Protein AF-A0A3L8Q8J1-F1 (afdb_monomer_lite)

Sequence (116 aa):
MGAYHGRHSFETFSHRRACLIKDLKMESANKMRYPPGSQKKVDWAKFFLLKRFNKARIGLFVLALLGVVAAVMIKPPVCAEEKSPLGCAGCAEAGLAQWVVRRSRFQSTAVAVTVR

Radius of gyration: 34.81 Å; chains: 1; bounding box: 62×76×104 Å

pLDDT: mean 71.56, std 23.04, range [29.34, 95.56]

InterPro domains:
  IPR012394 Aldehyde dehydrogenase NAD(P)-dependent [PTHR43570] (1-71)
  IPR016162 Aldehyde dehydrogenase, N-terminal [G3DSA:3.40.605.10] (1-50)

Structure (mmCIF, N/CA/C/O backbone):
data_AF-A0A3L8Q8J1-F1
#
_entry.id   AF-A0A3L8Q8J1-F1
#
loop_
_atom_site.group_PDB
_atom_site.id
_atom_site.type_symbol
_atom_site.label_atom_id
_atom_site.label_alt_id
_atom_site.label_comp_id
_atom_site.label_asym_id
_atom_site.label_entity_id
_atom_site.label_seq_id
_atom_site.pdbx_PDB_ins_code
_atom_site.Cartn_x
_atom_site.Cartn_y
_atom_site.Cartn_z
_atom_site.occupancy
_atom_site.B_iso_or_equiv
_atom_site.auth_seq_id
_atom_site.auth_comp_id
_atom_site.auth_asym_id
_atom_site.auth_atom_id
_atom_site.pdbx_PDB_model_num
ATOM 1 N N . MET A 1 1 ? 25.553 0.263 -15.262 1.00 74.88 1 MET A N 1
ATOM 2 C CA . MET A 1 1 ? 25.312 0.533 -16.698 1.00 74.88 1 MET A CA 1
ATOM 3 C C . MET A 1 1 ? 24.257 -0.467 -17.171 1.00 74.88 1 MET A C 1
ATOM 5 O O . MET A 1 1 ? 24.358 -1.618 -16.767 1.00 74.88 1 MET A O 1
ATOM 9 N N . GLY A 1 2 ? 23.201 -0.029 -17.870 1.00 87.88 2 GLY A N 1
ATOM 10 C CA . GLY A 1 2 ? 22.037 -0.866 -18.228 1.00 87.88 2 GLY A CA 1
ATOM 11 C C . GLY A 1 2 ? 22.314 -1.929 -19.305 1.00 87.88 2 GLY A C 1
ATOM 12 O O . GLY A 1 2 ? 23.420 -2.002 -19.832 1.00 87.88 2 GLY A O 1
ATOM 13 N N . ALA A 1 3 ? 21.304 -2.739 -19.639 1.00 90.50 3 ALA A N 1
ATOM 14 C CA . ALA A 1 3 ? 21.360 -3.765 -20.687 1.00 90.50 3 ALA A CA 1
ATOM 15 C C . ALA A 1 3 ? 20.421 -3.400 -21.846 1.00 90.50 3 ALA A C 1
ATOM 17 O O . ALA A 1 3 ? 19.331 -2.887 -21.611 1.00 90.50 3 ALA A O 1
ATOM 18 N N . TYR A 1 4 ? 20.824 -3.671 -23.090 1.00 91.81 4 TYR A N 1
ATOM 19 C CA . TYR A 1 4 ? 20.125 -3.156 -24.276 1.00 91.81 4 TYR A CA 1
ATOM 20 C C . TYR A 1 4 ? 19.876 -4.195 -25.375 1.00 91.81 4 TYR A C 1
ATOM 22 O O . TYR A 1 4 ? 19.589 -3.803 -26.500 1.00 91.81 4 TYR A O 1
ATOM 30 N N . HIS A 1 5 ? 19.930 -5.499 -25.092 1.00 95.44 5 HIS A N 1
ATOM 31 C CA . HIS A 1 5 ? 19.602 -6.534 -26.082 1.00 95.44 5 HIS A CA 1
ATOM 32 C C . HIS A 1 5 ? 18.239 -7.188 -25.832 1.00 95.44 5 HIS A C 1
ATOM 34 O O . HIS A 1 5 ? 17.804 -7.370 -24.690 1.00 95.44 5 HIS A O 1
ATOM 40 N N . GLY A 1 6 ? 17.568 -7.547 -26.929 1.00 92.38 6 GLY A N 1
ATOM 41 C CA . GLY A 1 6 ? 16.271 -8.214 -26.918 1.00 92.38 6 GLY A CA 1
ATOM 42 C C . GLY A 1 6 ? 15.200 -7.389 -26.205 1.00 92.38 6 GLY A C 1
ATOM 43 O O . GLY A 1 6 ? 14.955 -6.227 -26.519 1.00 92.38 6 GLY A O 1
ATOM 44 N N . ARG A 1 7 ? 14.560 -7.991 -25.203 1.00 91.81 7 ARG A N 1
ATOM 45 C CA . ARG A 1 7 ? 13.504 -7.343 -24.413 1.00 91.81 7 ARG A CA 1
ATOM 46 C C . ARG A 1 7 ? 13.996 -6.107 -23.646 1.00 91.81 7 ARG A C 1
ATOM 48 O O . ARG A 1 7 ? 13.232 -5.162 -23.453 1.00 91.81 7 ARG A O 1
ATOM 55 N N . HIS A 1 8 ? 15.265 -6.086 -23.240 1.00 94.69 8 HIS A N 1
ATOM 56 C CA . HIS A 1 8 ? 15.825 -4.983 -22.459 1.00 94.69 8 HIS A CA 1
ATOM 57 C C . HIS A 1 8 ? 16.017 -3.708 -23.283 1.00 94.69 8 HIS A C 1
ATOM 59 O O . HIS A 1 8 ? 15.964 -2.619 -22.716 1.00 94.69 8 HIS A O 1
ATOM 65 N N . SER A 1 9 ? 16.156 -3.813 -24.610 1.00 94.94 9 SER A N 1
ATOM 66 C CA . SER A 1 9 ? 16.167 -2.649 -25.504 1.00 94.94 9 SER A CA 1
ATOM 67 C C . SER A 1 9 ? 14.840 -1.904 -25.405 1.00 94.94 9 SER A C 1
ATOM 69 O O . SER A 1 9 ? 14.814 -0.714 -25.107 1.00 94.94 9 SER A O 1
ATOM 71 N N . PHE A 1 10 ? 13.725 -2.623 -25.570 1.00 94.06 10 PHE A N 1
ATOM 72 C CA . PHE A 1 10 ? 12.395 -2.028 -25.487 1.00 94.06 10 PHE A CA 1
ATOM 73 C C . PHE A 1 10 ? 12.143 -1.437 -24.101 1.00 94.06 10 PHE A C 1
ATOM 75 O O . PHE A 1 10 ? 11.674 -0.315 -23.992 1.00 94.06 10 PHE A O 1
ATOM 82 N N . GLU A 1 11 ? 12.503 -2.141 -23.029 1.00 93.81 11 GLU A N 1
ATOM 83 C CA . GLU A 1 11 ? 12.317 -1.649 -21.660 1.00 93.81 11 GLU A CA 1
ATOM 84 C C . GLU A 1 11 ? 13.193 -0.435 -21.303 1.00 93.81 11 GLU A C 1
ATOM 86 O O . GLU A 1 11 ? 12.787 0.352 -20.452 1.00 93.81 11 GLU A O 1
ATOM 91 N N . THR A 1 12 ? 14.360 -0.283 -21.937 1.00 94.06 12 THR A N 1
ATOM 92 C CA . THR A 1 12 ? 15.284 0.845 -21.712 1.00 94.06 12 THR A CA 1
ATOM 93 C C . THR A 1 12 ? 14.900 2.071 -22.538 1.00 94.06 12 THR A C 1
ATOM 95 O O . THR A 1 12 ? 15.035 3.196 -22.064 1.00 94.06 12 THR A O 1
ATOM 98 N N . PHE A 1 13 ? 14.396 1.869 -23.759 1.00 95.00 13 PHE A N 1
ATOM 99 C CA . PHE A 1 13 ? 14.023 2.953 -24.674 1.00 95.00 13 PHE A CA 1
ATOM 100 C C . PHE A 1 13 ? 12.525 3.298 -24.655 1.00 95.00 13 PHE A C 1
ATOM 102 O O . PHE A 1 13 ? 12.114 4.263 -25.295 1.00 95.00 13 PHE A O 1
ATOM 109 N N . SER A 1 14 ? 11.701 2.547 -23.919 1.00 94.38 14 SER A N 1
ATOM 110 C CA . SER A 1 14 ? 10.286 2.864 -23.701 1.00 94.38 14 SER A CA 1
ATOM 111 C C . SER A 1 14 ? 10.038 3.425 -22.304 1.00 94.38 14 SER A C 1
ATOM 113 O O . SER A 1 14 ? 10.676 3.057 -21.319 1.00 94.38 14 SER A O 1
ATOM 115 N N . HIS A 1 15 ? 9.051 4.312 -22.202 1.00 94.31 15 HIS A N 1
ATOM 116 C CA . HIS A 1 15 ? 8.598 4.829 -20.919 1.00 94.31 15 HIS A CA 1
ATOM 117 C C . HIS A 1 15 ? 7.514 3.920 -20.327 1.00 94.31 15 HIS A C 1
ATOM 119 O O . HIS A 1 15 ? 6.391 3.856 -20.836 1.00 94.31 15 HIS A O 1
ATOM 125 N N . ARG A 1 16 ? 7.797 3.279 -19.189 1.00 93.06 16 ARG A N 1
ATOM 126 C CA . ARG A 1 16 ? 6.789 2.504 -18.450 1.00 93.06 16 ARG A CA 1
ATOM 127 C C . ARG A 1 16 ? 5.825 3.439 -17.720 1.00 93.06 16 ARG A C 1
ATOM 129 O O . ARG A 1 16 ? 6.143 3.976 -16.663 1.00 93.06 16 ARG A O 1
ATOM 136 N N . ARG A 1 17 ? 4.626 3.634 -18.274 1.00 95.56 17 ARG A N 1
ATOM 137 C CA . ARG A 1 17 ? 3.549 4.377 -17.600 1.00 95.56 17 ARG A CA 1
ATOM 138 C C . ARG A 1 17 ? 2.868 3.477 -16.567 1.00 95.56 17 ARG A C 1
ATOM 140 O O . ARG A 1 17 ? 2.237 2.492 -16.933 1.00 95.56 17 ARG A O 1
ATOM 147 N N . ALA A 1 18 ? 2.985 3.817 -15.284 1.00 94.44 18 ALA A N 1
ATOM 148 C CA . ALA A 1 18 ? 2.175 3.196 -14.241 1.00 94.44 18 ALA A CA 1
ATOM 149 C C . ALA A 1 18 ? 0.756 3.786 -14.290 1.00 94.44 18 ALA A C 1
ATOM 151 O O . ALA A 1 18 ? 0.573 4.979 -14.049 1.00 94.44 18 ALA A O 1
ATOM 152 N N . CYS A 1 19 ? -0.239 2.960 -14.615 1.00 94.25 19 CYS A N 1
ATOM 153 C CA . CYS A 1 19 ? -1.641 3.370 -14.682 1.00 94.25 19 CYS A CA 1
ATOM 154 C C . CYS A 1 19 ? -2.404 2.837 -13.466 1.00 94.25 19 CYS A C 1
ATOM 156 O O . CYS A 1 19 ? -2.358 1.644 -13.175 1.00 94.25 19 CYS A O 1
ATOM 158 N N . LEU A 1 20 ? -3.127 3.719 -12.774 1.00 93.69 20 LEU A N 1
ATOM 159 C CA . LEU A 1 20 ? -4.017 3.365 -11.670 1.00 93.69 20 LEU A CA 1
ATOM 160 C C . LEU A 1 20 ? -5.440 3.783 -12.035 1.00 93.69 20 LEU A C 1
ATOM 162 O O . LEU A 1 20 ? -5.773 4.965 -11.974 1.00 93.69 20 LEU A O 1
ATOM 166 N N . ILE A 1 21 ? -6.263 2.810 -12.420 1.00 93.50 21 ILE A N 1
ATOM 167 C CA . ILE A 1 21 ? -7.682 3.019 -12.721 1.00 93.50 21 ILE A CA 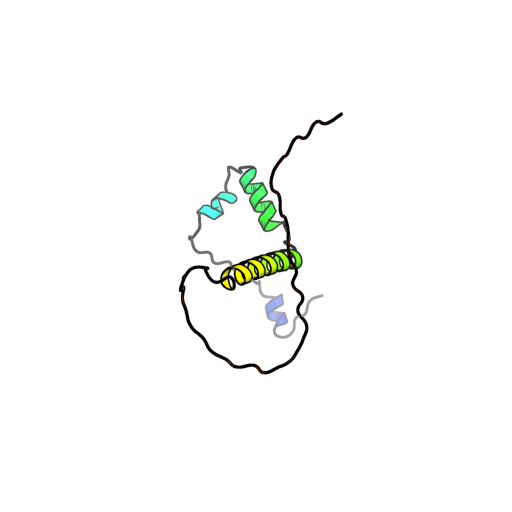1
ATOM 168 C C . ILE A 1 21 ? -8.454 2.898 -11.405 1.00 93.50 21 ILE A C 1
ATOM 170 O O . ILE A 1 21 ? -8.291 1.917 -10.680 1.00 93.50 21 ILE A O 1
ATOM 174 N N . LYS A 1 22 ? -9.247 3.917 -11.067 1.00 89.62 22 LYS A N 1
ATOM 175 C CA . LYS A 1 22 ? -10.060 3.970 -9.846 1.00 89.62 22 LYS A CA 1
ATOM 176 C C . LYS A 1 22 ? -11.514 4.220 -10.206 1.00 89.62 22 LYS A C 1
ATOM 178 O O . LYS A 1 22 ? -11.801 5.137 -10.969 1.00 89.62 22 LYS A O 1
ATOM 183 N N . ASP A 1 23 ? -12.406 3.447 -9.602 1.00 89.31 23 ASP A N 1
ATOM 184 C CA . ASP A 1 23 ? -13.841 3.715 -9.612 1.00 89.31 23 ASP A CA 1
ATOM 185 C C . ASP A 1 23 ? -14.205 4.822 -8.610 1.00 89.31 23 ASP A C 1
ATOM 187 O O . ASP A 1 23 ? -13.581 4.946 -7.557 1.00 89.31 23 ASP A O 1
ATOM 191 N N . LEU A 1 24 ? -15.276 5.574 -8.887 1.00 85.88 24 LEU A N 1
ATOM 192 C CA . LEU A 1 24 ? -15.814 6.648 -8.023 1.00 85.88 24 LEU A CA 1
ATOM 193 C C . LEU A 1 24 ? -16.575 6.129 -6.784 1.00 85.88 24 LEU A C 1
ATOM 195 O O . LEU A 1 24 ? -17.422 6.808 -6.203 1.00 85.88 24 LEU A O 1
ATOM 199 N N . LYS A 1 25 ? -16.329 4.882 -6.389 1.00 82.19 25 LYS A N 1
ATOM 200 C CA . LYS A 1 25 ? -16.967 4.257 -5.230 1.00 82.19 25 LYS A CA 1
ATOM 201 C C . LYS A 1 25 ? -16.038 4.463 -4.034 1.00 82.19 25 LYS A C 1
ATOM 203 O O . LYS A 1 25 ? -14.852 4.173 -4.126 1.00 82.19 25 LYS A O 1
ATOM 208 N N . MET A 1 26 ? -16.588 4.927 -2.907 1.00 83.69 26 MET A N 1
ATOM 209 C CA . MET A 1 26 ? -15.862 5.242 -1.659 1.00 83.69 26 MET A CA 1
ATOM 210 C C . MET A 1 26 ? -15.235 6.655 -1.554 1.00 83.69 26 MET A C 1
ATOM 212 O O . MET A 1 26 ? -14.215 6.844 -0.890 1.00 83.69 26 MET A O 1
ATOM 216 N N . GLU A 1 27 ? -15.910 7.687 -2.073 1.00 81.06 27 GLU A N 1
ATOM 217 C CA . GLU A 1 27 ? -15.540 9.104 -1.848 1.00 81.06 27 GLU A CA 1
ATOM 218 C C . GLU A 1 27 ? -15.434 9.497 -0.360 1.00 81.06 27 GLU A C 1
ATOM 220 O O . GLU A 1 27 ? -14.732 10.439 0.015 1.00 81.06 27 GLU A O 1
ATOM 225 N N . SER A 1 28 ? -16.091 8.752 0.533 1.00 82.06 28 SER A N 1
ATOM 226 C CA . SER A 1 28 ? -15.980 8.949 1.979 1.00 82.06 28 SER A CA 1
ATOM 227 C C . SER A 1 28 ? -14.573 8.675 2.519 1.00 82.06 28 SER A C 1
ATOM 229 O O . SER A 1 28 ? -14.154 9.364 3.448 1.00 82.06 28 SER A O 1
ATOM 231 N N . ALA A 1 29 ? -13.813 7.743 1.933 1.00 83.38 29 ALA A N 1
ATOM 232 C CA . ALA A 1 29 ? -12.423 7.498 2.320 1.00 83.38 29 ALA A CA 1
ATOM 233 C C . ALA A 1 29 ? -11.488 8.616 1.839 1.00 83.38 29 ALA A C 1
ATOM 235 O O . ALA A 1 29 ? -10.539 8.974 2.541 1.00 83.38 29 ALA A O 1
ATOM 236 N N . ASN A 1 30 ? -11.809 9.252 0.707 1.00 85.19 30 ASN A N 1
ATOM 237 C CA . ASN A 1 30 ? -11.074 10.417 0.212 1.00 85.19 30 ASN A CA 1
ATOM 238 C C . ASN A 1 30 ? -11.216 11.631 1.147 1.00 85.19 30 ASN A C 1
ATOM 240 O O . ASN A 1 30 ? -10.322 12.477 1.183 1.00 85.19 30 ASN A O 1
ATOM 244 N N . LYS A 1 31 ? -12.256 11.685 1.998 1.00 83.44 31 LYS A N 1
ATOM 245 C CA . LYS A 1 31 ? -12.407 12.726 3.039 1.00 83.44 31 LYS A CA 1
ATOM 246 C C . LYS A 1 31 ? -11.252 12.760 4.045 1.00 83.44 31 LYS A C 1
ATOM 248 O O . LYS A 1 31 ? -11.119 13.749 4.755 1.00 83.44 31 LYS A O 1
ATOM 253 N N . MET A 1 32 ? -10.439 11.705 4.147 1.00 81.94 32 MET A N 1
ATOM 254 C CA . MET A 1 32 ? -9.227 11.715 4.974 1.00 81.94 32 MET A CA 1
ATOM 255 C C . MET A 1 32 ? -8.090 12.537 4.341 1.00 81.94 32 MET A C 1
ATOM 257 O O . MET A 1 32 ? -7.274 13.095 5.069 1.00 81.94 32 MET A O 1
ATOM 261 N N . ARG A 1 33 ? -8.056 12.647 3.004 1.00 85.25 33 ARG A N 1
ATOM 262 C CA . ARG A 1 33 ? -7.052 13.417 2.253 1.00 85.25 33 ARG A CA 1
ATOM 263 C C . ARG A 1 33 ? -7.364 14.915 2.220 1.00 85.25 33 ARG A C 1
ATOM 265 O O . ARG A 1 33 ? -6.439 15.721 2.200 1.00 85.25 33 ARG A O 1
ATOM 272 N N . TYR A 1 34 ? -8.643 15.279 2.165 1.00 86.25 34 TYR A N 1
ATOM 273 C CA . TYR A 1 34 ? -9.077 16.674 2.080 1.00 86.25 34 TYR A CA 1
ATOM 274 C C . TYR A 1 34 ? -9.111 17.352 3.467 1.00 86.25 34 TYR A C 1
ATOM 276 O O . TYR A 1 34 ? -9.424 16.693 4.461 1.00 86.25 34 TYR A O 1
ATOM 284 N N . PRO A 1 35 ? -8.817 18.663 3.567 1.00 84.06 35 PRO A N 1
ATOM 285 C CA . PRO A 1 35 ? -8.981 19.417 4.818 1.00 84.06 35 PRO A CA 1
ATOM 286 C C . PRO A 1 35 ? -10.474 19.481 5.208 1.00 84.06 35 PRO A C 1
ATOM 288 O O . PRO A 1 35 ? -11.304 19.539 4.298 1.00 84.06 35 PRO A O 1
ATOM 291 N N . PRO A 1 36 ? -10.886 19.484 6.500 1.00 83.75 36 PRO A N 1
ATOM 292 C CA . PRO A 1 36 ? -10.132 19.631 7.754 1.00 83.75 36 PRO A CA 1
ATOM 293 C C . PRO A 1 36 ? -9.633 18.309 8.376 1.00 83.75 36 PRO A C 1
ATOM 295 O O . PRO A 1 36 ? -10.392 17.369 8.646 1.00 83.75 36 PRO A O 1
ATOM 298 N N . GLY A 1 37 ? -8.335 18.268 8.682 1.00 83.00 37 GLY A N 1
ATOM 299 C CA . GLY A 1 37 ? -7.681 17.129 9.322 1.00 83.00 37 GLY A CA 1
ATOM 300 C C . GLY A 1 37 ? -7.928 17.098 10.829 1.00 83.00 37 GLY A C 1
ATOM 301 O O . GLY A 1 37 ? -7.258 17.785 11.589 1.00 83.00 37 GLY A O 1
ATOM 302 N N . SER A 1 38 ? -8.872 16.279 11.291 1.00 86.31 38 SER A N 1
ATOM 303 C CA . SER A 1 38 ? -9.032 16.025 12.728 1.00 86.31 38 SER A CA 1
ATOM 304 C C . SER A 1 38 ? -7.928 15.091 13.232 1.00 86.31 38 SER A C 1
ATOM 306 O O . SER A 1 38 ? -7.738 14.022 12.643 1.00 86.31 38 SER A O 1
ATOM 308 N N . GLN A 1 39 ? -7.294 15.423 14.360 1.00 85.88 39 GLN A N 1
ATOM 309 C CA . GLN A 1 39 ? -6.195 14.649 14.956 1.00 85.88 39 GLN A CA 1
ATOM 310 C C . GLN A 1 39 ? -6.517 13.146 15.081 1.00 85.88 39 GLN A C 1
ATOM 312 O O . GLN A 1 39 ? -5.743 12.302 14.641 1.00 85.88 39 GLN A O 1
ATOM 317 N N . LYS A 1 40 ? -7.741 12.810 15.514 1.00 84.50 40 LYS A N 1
ATOM 318 C CA . LYS A 1 40 ? -8.227 11.423 15.648 1.00 84.50 40 LYS A CA 1
ATOM 319 C C . LYS A 1 40 ? -8.175 10.611 14.340 1.00 84.50 40 LYS A C 1
ATOM 321 O O . LYS A 1 40 ? -7.835 9.433 14.370 1.00 84.50 40 LYS A O 1
ATOM 326 N N . LYS A 1 41 ? -8.489 11.222 13.187 1.00 84.75 41 LYS A N 1
ATOM 327 C CA . LYS A 1 41 ? -8.427 10.555 11.865 1.00 84.75 41 LYS A CA 1
ATOM 328 C C . LYS A 1 41 ? -6.984 10.283 11.451 1.00 84.75 41 LYS A C 1
ATOM 330 O O . LYS A 1 41 ? -6.695 9.234 10.886 1.00 84.75 41 LYS A O 1
ATOM 335 N N . VAL A 1 42 ? -6.093 11.229 11.739 1.00 86.69 42 VAL A N 1
ATOM 336 C CA . VAL A 1 42 ? -4.669 11.127 11.411 1.00 86.69 42 VAL A CA 1
ATOM 337 C C . VAL A 1 42 ? -3.996 10.070 12.279 1.00 86.69 42 VAL A C 1
ATOM 339 O O . VAL A 1 42 ? -3.232 9.264 11.761 1.00 86.69 42 VAL A O 1
ATOM 342 N N . ASP A 1 43 ? -4.311 10.021 13.571 1.00 89.25 43 ASP A N 1
ATOM 343 C CA . ASP A 1 43 ? -3.761 9.011 14.478 1.00 89.25 43 ASP A CA 1
ATOM 344 C C . ASP A 1 43 ? -4.244 7.606 14.111 1.00 89.25 43 ASP A C 1
ATOM 346 O O . ASP A 1 43 ? -3.455 6.661 14.113 1.00 89.25 43 ASP A O 1
ATOM 350 N N . TRP A 1 44 ? -5.505 7.474 13.687 1.00 86.62 44 TRP A N 1
ATOM 351 C CA . TRP A 1 44 ? -6.031 6.219 13.153 1.00 86.62 44 TRP A CA 1
ATOM 352 C C . TRP A 1 44 ? -5.341 5.830 11.839 1.00 86.62 44 TRP A C 1
ATOM 354 O O . TRP A 1 44 ? -4.860 4.709 11.706 1.00 86.62 44 TRP A O 1
ATOM 364 N N . ALA A 1 45 ? -5.190 6.762 10.893 1.00 87.50 45 ALA A N 1
ATOM 365 C CA . ALA A 1 45 ? -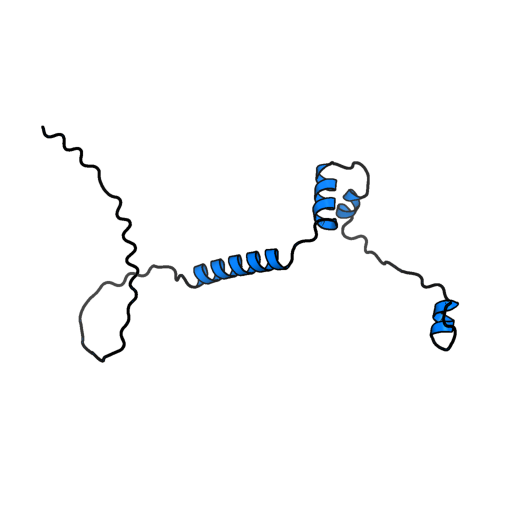4.470 6.508 9.646 1.00 87.50 45 ALA A CA 1
ATOM 366 C C . ALA A 1 45 ? -3.011 6.093 9.902 1.00 87.50 45 ALA A C 1
ATOM 368 O O . ALA A 1 45 ? -2.541 5.115 9.327 1.00 87.50 45 ALA A O 1
ATOM 369 N N . LYS A 1 46 ? -2.306 6.773 10.813 1.00 88.00 46 LYS A N 1
ATOM 370 C CA . LYS A 1 46 ? -0.945 6.411 11.235 1.00 88.00 46 LYS A CA 1
ATOM 371 C C . LYS A 1 46 ? -0.907 5.031 11.870 1.00 88.00 46 LYS A C 1
ATOM 373 O O . LYS A 1 46 ? -0.003 4.259 11.572 1.00 88.00 46 LYS A O 1
ATOM 378 N N . PHE A 1 47 ? -1.882 4.695 12.707 1.00 90.06 47 PHE A N 1
ATOM 379 C CA . PHE A 1 47 ? -1.976 3.360 13.271 1.00 90.06 47 PHE A CA 1
ATOM 380 C C . PHE A 1 47 ? -2.133 2.312 12.164 1.00 90.06 47 PHE A C 1
ATOM 382 O O . PHE A 1 47 ? -1.354 1.377 12.119 1.00 90.06 47 PHE A O 1
ATOM 389 N N . PHE A 1 48 ? -3.038 2.480 11.203 1.00 87.25 48 PHE A N 1
ATOM 390 C CA . PHE A 1 48 ? -3.219 1.470 10.153 1.00 87.25 48 PHE A CA 1
ATOM 391 C C . PHE A 1 48 ? -2.065 1.393 9.145 1.00 87.25 48 PHE A C 1
ATOM 393 O O . PHE A 1 48 ? -1.673 0.293 8.761 1.00 87.25 48 PHE A O 1
ATOM 400 N N . LEU A 1 49 ? -1.510 2.532 8.720 1.00 86.56 49 LEU A N 1
ATOM 401 C CA . LEU A 1 49 ? -0.446 2.562 7.712 1.00 86.56 49 LEU A CA 1
ATOM 402 C C . LEU A 1 49 ? 0.931 2.236 8.302 1.00 86.56 49 LEU A C 1
ATOM 404 O O . LEU A 1 49 ? 1.732 1.577 7.644 1.00 86.56 49 LEU A O 1
ATOM 408 N N . LEU A 1 50 ? 1.227 2.709 9.517 1.00 85.44 50 LEU A N 1
ATOM 409 C CA . LEU A 1 50 ? 2.567 2.610 10.109 1.00 85.44 50 LEU A CA 1
ATOM 410 C C . LEU A 1 50 ? 2.686 1.478 11.133 1.00 85.44 50 LEU A C 1
ATOM 412 O O . LEU A 1 50 ? 3.793 0.991 11.374 1.00 85.44 50 LEU A O 1
ATOM 416 N N . LYS A 1 51 ? 1.589 1.021 11.755 1.00 84.12 51 LYS A N 1
ATOM 417 C CA . LYS A 1 51 ? 1.662 -0.102 12.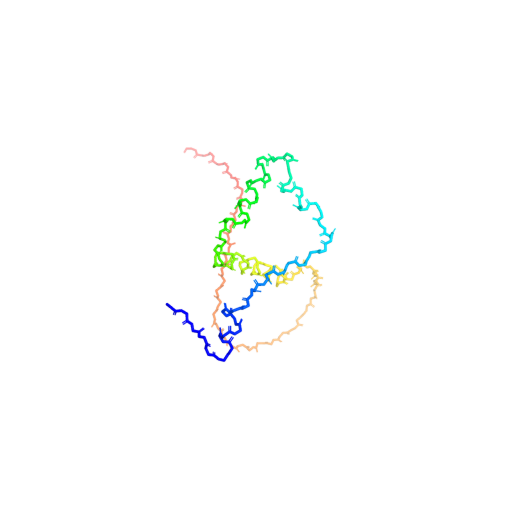699 1.00 84.12 51 LYS A CA 1
ATOM 418 C C . LYS A 1 51 ? 1.833 -1.398 11.914 1.00 84.12 51 LYS A C 1
ATOM 420 O O . LYS A 1 51 ? 0.877 -2.008 11.443 1.00 84.12 51 LYS A O 1
ATOM 425 N N . ARG A 1 52 ? 3.072 -1.882 11.834 1.00 78.31 52 ARG A N 1
ATOM 426 C CA . ARG A 1 52 ? 3.332 -3.246 11.375 1.00 78.31 52 ARG A CA 1
ATOM 427 C C . ARG A 1 52 ? 2.838 -4.221 12.434 1.00 78.31 52 ARG A C 1
ATOM 429 O O . ARG A 1 52 ? 3.471 -4.435 13.467 1.00 78.31 52 ARG A O 1
ATOM 436 N N . PHE A 1 53 ? 1.670 -4.788 12.187 1.00 78.31 53 PHE A N 1
ATOM 437 C CA . PHE A 1 53 ? 1.114 -5.816 13.040 1.00 78.31 53 PHE A CA 1
ATOM 438 C C . PHE A 1 53 ? 2.030 -7.042 13.068 1.00 78.31 53 PHE A C 1
ATOM 440 O O . PHE A 1 53 ? 2.383 -7.604 12.030 1.00 78.31 53 PHE A O 1
ATOM 447 N N . ASN A 1 54 ? 2.421 -7.465 14.269 1.00 83.94 54 ASN A N 1
ATOM 448 C CA . ASN A 1 54 ? 3.180 -8.694 14.429 1.00 83.94 54 ASN A CA 1
ATOM 449 C C . ASN A 1 54 ? 2.246 -9.880 14.140 1.00 83.94 54 ASN A C 1
ATOM 451 O O . ASN A 1 54 ? 1.418 -10.248 14.977 1.00 83.94 54 ASN A O 1
ATOM 455 N N . LYS A 1 55 ? 2.388 -10.459 12.942 1.00 80.75 55 LYS A N 1
ATOM 456 C CA . LYS A 1 55 ? 1.573 -11.573 12.440 1.00 80.75 55 LYS A CA 1
ATOM 457 C C . LYS A 1 55 ? 1.567 -12.772 13.395 1.00 80.75 55 LYS A C 1
ATOM 459 O O . LYS A 1 55 ? 0.533 -13.414 13.521 1.00 80.75 55 LYS A O 1
ATOM 464 N N . ALA A 1 56 ? 2.665 -13.017 14.118 1.00 83.62 56 ALA A N 1
ATOM 465 C CA . ALA A 1 56 ? 2.742 -14.092 15.108 1.00 83.62 56 ALA A CA 1
ATOM 466 C C . ALA A 1 56 ? 1.845 -13.820 16.324 1.00 83.62 56 ALA A C 1
ATOM 468 O O . ALA A 1 56 ? 1.100 -14.698 16.749 1.00 83.62 56 ALA A O 1
ATOM 469 N N . ARG A 1 57 ? 1.846 -12.584 16.844 1.00 85.88 57 ARG A N 1
ATOM 470 C CA . ARG A 1 57 ? 0.958 -12.213 17.958 1.00 85.88 57 ARG A CA 1
ATOM 471 C C . ARG A 1 57 ? -0.511 -12.239 17.552 1.00 85.88 57 ARG A C 1
ATOM 473 O O . ARG A 1 57 ? -1.323 -12.757 18.305 1.00 85.88 57 ARG A O 1
ATOM 480 N N . ILE A 1 58 ? -0.852 -11.733 16.368 1.00 89.19 58 ILE A N 1
ATOM 481 C CA . ILE A 1 58 ? -2.237 -11.800 15.874 1.00 89.19 58 ILE A CA 1
ATOM 482 C C . ILE A 1 58 ? -2.668 -13.248 15.657 1.00 89.19 58 ILE A C 1
ATOM 484 O O . ILE A 1 58 ? -3.758 -13.615 16.081 1.00 89.19 58 ILE A O 1
ATOM 488 N N . GLY A 1 59 ? -1.809 -14.075 15.056 1.00 90.38 59 GLY A N 1
ATOM 489 C CA . GLY A 1 59 ? -2.077 -15.500 14.880 1.00 90.38 59 GLY A CA 1
ATOM 490 C C . GLY A 1 59 ? -2.359 -16.200 16.209 1.00 90.38 59 GLY A C 1
ATOM 491 O O . GLY A 1 59 ? -3.337 -16.934 16.307 1.00 90.38 59 GLY A O 1
ATOM 492 N N . LEU A 1 60 ? -1.576 -15.903 17.252 1.00 91.31 60 LEU A N 1
ATOM 493 C CA . LEU A 1 60 ? -1.792 -16.452 18.592 1.00 91.31 60 LEU A CA 1
ATOM 494 C C . LEU A 1 60 ? -3.146 -16.034 19.186 1.00 91.31 60 LEU A C 1
ATOM 496 O O . LEU A 1 60 ? -3.858 -16.880 19.719 1.00 91.31 60 LEU A O 1
ATOM 500 N N . PHE A 1 61 ? -3.530 -14.759 19.059 1.00 93.06 61 PHE A N 1
ATOM 501 C CA . PHE A 1 61 ? -4.843 -14.289 19.514 1.00 93.06 61 PHE A CA 1
ATOM 502 C C . PHE A 1 61 ? -5.994 -14.961 18.760 1.00 93.06 61 PHE A C 1
ATOM 504 O O . PHE A 1 61 ? -6.964 -15.378 19.384 1.00 93.06 61 PHE A O 1
ATOM 511 N N . VAL A 1 62 ? -5.889 -15.107 17.437 1.00 94.12 62 VAL A N 1
ATOM 512 C CA . VAL A 1 62 ? -6.923 -15.767 16.622 1.00 94.12 62 VAL A CA 1
ATOM 513 C C . VAL A 1 62 ? -7.058 -17.245 16.994 1.00 94.12 62 VAL A C 1
ATOM 515 O O . VAL A 1 62 ? -8.176 -17.723 17.160 1.00 94.12 62 VAL A O 1
ATOM 518 N N . LEU A 1 63 ? -5.941 -17.952 17.191 1.00 93.94 63 LEU A N 1
ATOM 519 C CA . LEU A 1 63 ? -5.942 -19.347 17.643 1.00 93.94 63 LEU A CA 1
ATOM 520 C C . LEU A 1 63 ? -6.543 -19.495 19.044 1.00 93.94 63 LEU A C 1
ATOM 522 O O . LEU A 1 63 ? -7.335 -20.404 19.272 1.00 93.94 63 LEU A O 1
ATOM 526 N N . ALA A 1 64 ? -6.213 -18.587 19.965 1.00 94.56 64 ALA A N 1
ATOM 527 C CA . ALA A 1 64 ? -6.787 -18.584 21.307 1.00 94.56 64 ALA A CA 1
ATOM 528 C C . ALA A 1 64 ? -8.307 -18.358 21.272 1.00 94.56 64 ALA A C 1
ATOM 530 O O . ALA A 1 64 ? -9.049 -19.087 21.925 1.00 94.56 64 ALA A O 1
ATOM 531 N N . LEU A 1 65 ? -8.781 -17.397 20.472 1.00 95.25 65 LEU A N 1
ATOM 532 C CA . LEU A 1 65 ? -10.213 -17.137 20.304 1.00 95.25 65 LEU A CA 1
ATOM 533 C C . LEU A 1 65 ? -10.936 -18.325 19.658 1.00 95.25 65 LEU A C 1
ATOM 535 O O . LEU A 1 65 ? -11.982 -18.734 20.154 1.00 95.25 65 LEU A O 1
ATOM 539 N N . LEU A 1 66 ? -10.367 -18.924 18.607 1.00 95.19 66 LEU A N 1
ATOM 540 C CA . LEU A 1 66 ? -10.909 -20.140 17.991 1.00 95.19 66 LEU A CA 1
ATOM 541 C C . LEU A 1 66 ? -10.966 -21.309 18.980 1.00 95.19 66 LEU A C 1
ATOM 543 O O . LEU A 1 66 ? -11.969 -22.017 19.020 1.00 95.19 66 LEU A O 1
ATOM 547 N N . GLY A 1 67 ? -9.934 -21.483 19.809 1.00 94.19 67 GLY A N 1
ATOM 548 C CA . GLY A 1 67 ? -9.905 -22.505 20.854 1.00 94.19 67 GLY A CA 1
ATOM 549 C C . GLY A 1 67 ? -11.006 -22.310 21.900 1.00 94.19 67 GLY A C 1
ATOM 550 O O . GLY A 1 67 ? -11.682 -23.270 22.266 1.00 94.19 67 GLY A O 1
ATOM 551 N N . VAL A 1 68 ? -11.245 -21.068 22.336 1.00 93.44 68 VAL A N 1
ATOM 552 C CA . VAL A 1 68 ? -12.352 -20.740 23.252 1.00 93.44 68 VAL A CA 1
ATOM 553 C C . VAL A 1 68 ? -13.704 -21.030 22.602 1.00 93.44 68 VAL A C 1
ATOM 555 O O . VAL A 1 68 ? -14.549 -21.667 23.226 1.00 93.44 68 VAL A O 1
ATOM 558 N N . VAL A 1 69 ? -13.910 -20.614 21.350 1.00 93.50 69 VAL A N 1
ATOM 559 C CA . VAL A 1 69 ? -15.163 -20.873 20.623 1.00 93.50 69 VAL A CA 1
ATOM 560 C C . VAL A 1 69 ? -15.406 -22.375 20.479 1.00 93.50 69 VAL A C 1
ATOM 562 O O . VAL A 1 69 ? -16.498 -22.840 20.794 1.00 93.50 69 VAL A O 1
ATOM 565 N N . ALA A 1 70 ? -14.393 -23.151 20.089 1.00 90.06 70 ALA A N 1
ATOM 566 C CA . ALA A 1 70 ? -14.501 -24.604 19.994 1.00 90.06 70 ALA A CA 1
ATOM 567 C C . ALA A 1 70 ? -14.882 -25.239 21.344 1.00 90.06 70 ALA A C 1
ATOM 569 O O . ALA A 1 70 ? -15.779 -26.076 21.394 1.00 90.06 70 ALA A O 1
ATOM 570 N N . ALA A 1 71 ? -14.280 -24.794 22.451 1.00 88.25 71 ALA A N 1
ATOM 571 C CA . ALA A 1 71 ? -14.612 -25.289 23.787 1.00 88.25 71 ALA A CA 1
ATOM 572 C C . ALA A 1 71 ? -16.052 -24.956 24.221 1.00 88.25 71 ALA A C 1
ATOM 574 O O . ALA A 1 71 ? -16.675 -25.748 24.926 1.00 88.25 71 ALA A O 1
ATOM 575 N N . VAL A 1 72 ? -16.592 -23.809 23.797 1.00 88.88 72 VAL A N 1
ATOM 576 C CA . VAL A 1 72 ? -17.994 -23.438 24.049 1.00 88.88 72 VAL A CA 1
ATOM 577 C C . VAL A 1 72 ? -18.947 -24.302 23.223 1.00 88.88 72 VAL A C 1
ATOM 579 O O . VAL A 1 72 ? -19.946 -24.760 23.762 1.00 88.88 72 VAL A O 1
ATOM 582 N N . MET A 1 73 ? -18.626 -24.591 21.958 1.00 78.75 73 MET A N 1
ATOM 583 C CA . MET A 1 73 ? -19.468 -25.440 21.099 1.00 78.75 73 MET A CA 1
ATOM 584 C C . MET A 1 73 ? -19.438 -26.920 21.506 1.00 78.75 73 MET A C 1
ATOM 586 O O . MET A 1 73 ? -20.427 -27.624 21.338 1.00 78.75 73 MET A O 1
ATOM 590 N N . ILE A 1 74 ? -18.326 -27.390 22.081 1.00 78.94 74 ILE A N 1
ATOM 591 C CA . ILE A 1 74 ? -18.196 -28.751 22.632 1.00 78.94 74 ILE A CA 1
ATOM 592 C C . ILE A 1 74 ? -18.835 -28.852 24.026 1.00 78.94 74 ILE A C 1
ATOM 594 O O . ILE A 1 74 ? -18.966 -29.948 24.562 1.00 78.94 74 ILE A O 1
ATOM 598 N N . LYS A 1 75 ? -19.269 -27.738 24.632 1.00 63.91 75 LYS A N 1
ATOM 599 C CA . LYS A 1 75 ? -20.079 -27.775 25.848 1.00 63.91 75 LYS A CA 1
ATOM 600 C C . LYS A 1 75 ? -21.544 -27.951 25.428 1.00 63.91 75 LYS A C 1
ATOM 602 O O . LYS A 1 75 ? -22.181 -26.950 25.103 1.00 63.91 75 LYS A O 1
ATOM 607 N N . PRO A 1 76 ? -22.093 -29.185 25.405 1.00 46.97 76 PRO A N 1
ATOM 608 C CA . PRO A 1 76 ? -23.502 -29.359 25.095 1.00 46.97 76 PRO A CA 1
ATOM 609 C C . PRO A 1 76 ? -24.338 -28.534 26.082 1.00 46.97 76 PRO A C 1
ATOM 611 O O . PRO A 1 76 ? -23.965 -28.439 27.261 1.00 46.97 76 PRO A O 1
ATOM 614 N N . PRO A 1 77 ? -25.453 -27.934 25.634 1.00 48.22 77 PRO A N 1
ATOM 615 C CA . PRO A 1 77 ? -26.419 -27.368 26.554 1.00 48.22 77 PRO A CA 1
ATOM 616 C C . PRO A 1 77 ? -26.876 -28.497 27.478 1.00 48.22 77 PRO A C 1
ATOM 618 O O . PRO A 1 77 ? -27.513 -29.458 27.056 1.00 48.22 77 PRO A O 1
ATOM 621 N N . VAL A 1 78 ? -26.514 -28.406 28.755 1.00 56.25 78 VAL A N 1
ATOM 622 C CA . VAL A 1 78 ? -27.233 -29.141 29.789 1.00 56.25 78 VAL A CA 1
ATOM 623 C C . VAL A 1 78 ? -28.656 -28.598 29.763 1.00 56.25 78 VAL A C 1
ATOM 625 O O . VAL A 1 78 ? -28.854 -27.427 30.078 1.00 56.25 78 VAL A O 1
ATOM 628 N N . CYS A 1 79 ? -29.595 -29.424 29.297 1.00 38.94 79 CYS A N 1
ATOM 629 C CA . CYS A 1 79 ? -30.800 -29.805 30.037 1.00 38.94 79 CYS A CA 1
ATOM 630 C C . CYS A 1 79 ? -31.682 -30.757 29.208 1.00 38.94 79 CYS A C 1
ATOM 632 O O . CYS A 1 79 ? -32.347 -30.327 28.272 1.00 38.94 79 CYS A O 1
ATOM 634 N N . ALA A 1 80 ? -31.758 -32.020 29.625 1.00 36.25 80 ALA A N 1
ATOM 635 C CA . ALA A 1 80 ? -33.023 -32.743 29.722 1.00 36.25 80 ALA A CA 1
ATOM 636 C C . ALA A 1 80 ? -32.890 -33.766 30.859 1.00 36.25 80 ALA A C 1
ATOM 638 O O . ALA A 1 80 ? -32.031 -34.644 30.848 1.00 36.25 80 ALA A O 1
ATOM 639 N N . GLU A 1 81 ? -33.696 -33.541 31.885 1.00 43.00 81 GLU A N 1
ATOM 640 C CA . GLU A 1 81 ? -34.042 -34.467 32.948 1.00 43.00 81 GLU A CA 1
ATOM 641 C C . GLU A 1 81 ? -34.748 -35.693 32.344 1.00 43.00 81 GLU A C 1
ATOM 643 O O . GLU A 1 81 ? -35.740 -35.526 31.647 1.00 43.00 81 GLU A O 1
ATOM 648 N N . GLU A 1 82 ? -34.287 -36.908 32.647 1.00 31.16 82 GLU A N 1
ATOM 649 C CA . GLU A 1 82 ? -35.184 -38.063 32.765 1.00 31.16 82 GLU A CA 1
ATOM 650 C C . GLU A 1 82 ? -34.786 -38.854 34.018 1.00 31.16 82 GLU A C 1
ATOM 652 O O . GLU A 1 82 ? -33.795 -39.584 34.058 1.00 31.16 82 GLU A O 1
ATOM 657 N N . LYS A 1 83 ? -35.548 -38.633 35.095 1.00 39.59 83 LYS A N 1
ATOM 658 C CA . LYS A 1 83 ? -35.682 -39.582 36.205 1.00 39.59 83 LYS A CA 1
ATOM 659 C C . LYS A 1 83 ? -36.491 -40.756 35.658 1.00 39.59 83 LYS A C 1
ATOM 661 O O . LYS A 1 83 ? -37.627 -40.560 35.246 1.00 39.59 83 LYS A O 1
ATOM 666 N N . SER A 1 84 ? -35.969 -41.977 35.688 1.00 41.25 84 SER A N 1
ATOM 667 C CA . SER A 1 84 ? -36.306 -43.030 36.670 1.00 41.25 84 SER A CA 1
ATOM 668 C C . SER A 1 84 ? -36.466 -44.374 35.925 1.00 41.25 84 SER A C 1
ATOM 670 O O . SER A 1 84 ? -36.356 -44.398 34.705 1.00 41.25 84 SER A O 1
ATOM 672 N N . PRO A 1 85 ? -36.794 -45.479 36.607 1.00 48.62 85 PRO A N 1
ATOM 673 C CA . PRO A 1 85 ? -35.968 -46.313 37.474 1.00 48.62 85 PRO A CA 1
ATOM 674 C C . PRO A 1 85 ? -35.796 -47.723 36.853 1.00 48.62 85 PRO A C 1
ATOM 676 O O . PRO A 1 85 ? -36.381 -48.020 35.822 1.00 48.62 85 PRO A O 1
ATOM 679 N N . LEU A 1 86 ? -35.089 -48.618 37.550 1.00 38.00 86 LEU A N 1
ATOM 680 C CA . LEU A 1 86 ? -34.973 -50.073 37.297 1.00 38.00 86 LEU A CA 1
ATOM 681 C C . LEU A 1 86 ? -33.774 -50.518 36.442 1.00 38.00 86 LEU A C 1
ATOM 683 O O . LEU A 1 86 ? -33.337 -49.844 35.520 1.00 38.00 86 LEU A O 1
ATOM 687 N N . GLY A 1 87 ? -33.208 -51.652 36.875 1.00 35.09 87 GLY A N 1
ATOM 688 C CA . GLY A 1 87 ? -31.935 -52.244 36.457 1.00 35.09 87 GLY A CA 1
ATOM 689 C C . GLY A 1 87 ? -31.841 -52.640 34.978 1.00 35.09 87 GLY A C 1
ATOM 690 O O . GLY A 1 87 ? -32.748 -52.424 34.193 1.00 35.09 87 GLY A O 1
ATOM 691 N N . CYS A 1 88 ? -30.752 -53.235 34.506 1.00 34.56 88 CYS A N 1
ATOM 692 C CA . CYS A 1 88 ? -29.905 -54.226 35.154 1.00 34.56 88 CYS A CA 1
ATOM 693 C C . CYS A 1 88 ? -28.521 -54.296 34.478 1.00 34.56 88 CYS A C 1
ATOM 695 O O . CYS A 1 88 ? -28.389 -53.996 33.300 1.00 34.56 88 CYS A O 1
ATOM 697 N N . ALA A 1 89 ? -27.550 -54.771 35.267 1.00 42.47 89 ALA A N 1
ATOM 698 C CA . ALA A 1 89 ? -26.473 -55.721 34.954 1.00 42.47 89 ALA A CA 1
ATOM 699 C C . ALA A 1 89 ? -25.564 -55.542 33.716 1.00 42.47 89 ALA A C 1
ATOM 701 O O . ALA A 1 89 ? -26.010 -55.566 32.576 1.00 42.47 89 ALA A O 1
ATOM 702 N N . GLY A 1 90 ? -24.247 -55.599 33.963 1.00 34.00 90 GLY A N 1
ATOM 703 C CA . GLY A 1 90 ? -23.282 -56.091 32.971 1.00 34.00 90 GLY A CA 1
ATOM 704 C C . GLY A 1 90 ? -21.877 -55.507 33.093 1.00 34.00 90 GLY A C 1
ATOM 705 O O . GLY A 1 90 ? -21.541 -54.563 32.390 1.00 34.00 90 GLY A O 1
ATOM 706 N N . CYS A 1 91 ? -21.058 -56.081 33.974 1.00 37.25 91 CYS A N 1
ATOM 707 C CA . CYS A 1 91 ? -19.623 -55.819 34.101 1.00 37.25 91 CYS A CA 1
ATOM 708 C C . CYS A 1 91 ? -18.808 -56.348 32.901 1.00 37.25 91 CYS A C 1
ATOM 710 O O . CYS A 1 91 ? -19.061 -57.463 32.457 1.00 37.25 91 CYS A O 1
ATOM 712 N N . ALA A 1 92 ? -17.777 -55.599 32.484 1.00 41.47 92 ALA A N 1
ATOM 713 C CA . ALA A 1 92 ? -16.453 -56.070 32.021 1.00 41.47 92 ALA A CA 1
ATOM 714 C C . ALA A 1 92 ? -15.545 -54.821 31.895 1.00 41.47 92 ALA A C 1
ATOM 716 O O . ALA A 1 92 ? -15.797 -53.962 31.055 1.00 41.47 92 ALA A O 1
ATOM 717 N N . GLU A 1 93 ? -14.741 -54.480 32.912 1.00 45.09 93 GLU A N 1
ATOM 718 C CA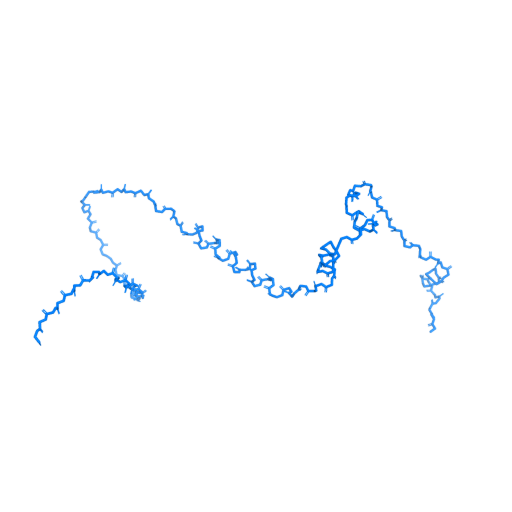 . GLU A 1 93 ? -13.290 -54.775 33.012 1.00 45.09 93 GLU A CA 1
ATOM 719 C C . GLU A 1 93 ? -12.489 -54.376 31.754 1.00 45.09 93 GLU A C 1
ATOM 721 O O . GLU A 1 93 ? -12.825 -54.783 30.654 1.00 45.09 93 GLU A O 1
ATOM 726 N N . ALA A 1 94 ? -11.385 -53.630 31.780 1.00 41.97 94 ALA A N 1
ATOM 727 C CA . ALA A 1 94 ? -10.586 -53.003 32.826 1.00 41.97 94 ALA A CA 1
ATOM 728 C C . ALA A 1 94 ? -9.655 -51.979 32.136 1.00 41.97 94 ALA A C 1
ATOM 730 O O . ALA A 1 94 ? -9.282 -52.162 30.978 1.00 41.97 94 ALA A O 1
ATOM 731 N N . GLY A 1 95 ? -9.249 -50.917 32.838 1.00 38.47 95 GLY A N 1
ATOM 732 C CA . GLY A 1 95 ? -8.252 -49.975 32.319 1.00 38.47 95 GLY A CA 1
ATOM 733 C C . GLY A 1 95 ? -8.215 -48.635 33.044 1.00 38.47 95 GLY A C 1
ATOM 734 O O . GLY A 1 95 ? -8.531 -47.606 32.455 1.00 38.47 95 GLY A O 1
ATOM 735 N N . LEU A 1 96 ? -7.847 -48.665 34.330 1.00 42.16 96 LEU A N 1
ATOM 736 C CA . LEU A 1 96 ? -7.403 -47.509 35.127 1.00 42.16 96 LEU A CA 1
ATOM 737 C C . LEU A 1 96 ? -6.491 -46.593 34.273 1.00 42.16 96 LEU A C 1
ATOM 739 O O . LEU A 1 96 ? -5.593 -47.079 33.602 1.00 42.16 96 LEU A O 1
ATOM 743 N N . ALA A 1 97 ? -6.628 -45.270 34.249 1.00 39.19 97 ALA A N 1
ATOM 744 C CA . ALA A 1 97 ? -6.584 -44.429 35.427 1.00 39.19 97 ALA A CA 1
ATOM 745 C C . ALA A 1 97 ? -7.344 -43.112 35.238 1.00 39.19 97 ALA A C 1
ATOM 747 O O . ALA A 1 97 ? -7.262 -42.399 34.239 1.00 39.19 97 ALA A O 1
ATOM 748 N N . GLN A 1 98 ? -8.053 -42.803 36.306 1.00 37.00 98 GLN A N 1
ATOM 749 C CA . GLN A 1 98 ? -8.902 -41.666 36.546 1.00 37.00 98 GLN A CA 1
ATOM 750 C C . GLN A 1 98 ? -8.069 -40.540 37.167 1.00 37.00 98 GLN A C 1
ATOM 752 O O . GLN A 1 98 ? -7.603 -40.677 38.293 1.00 37.00 98 GLN A O 1
ATOM 757 N N . TRP A 1 99 ? -7.920 -39.403 36.482 1.00 29.34 99 TRP A N 1
ATOM 758 C CA . TRP A 1 99 ? -7.578 -38.139 37.146 1.00 29.34 99 TRP A CA 1
ATOM 759 C C . TRP A 1 99 ? -8.849 -37.311 37.320 1.00 29.34 99 TRP A C 1
ATOM 761 O O . TRP A 1 99 ? -9.206 -36.454 36.515 1.00 29.34 99 TRP A O 1
ATOM 771 N N . VAL A 1 100 ? -9.553 -37.604 38.414 1.00 40.94 100 VAL A N 1
ATOM 772 C CA . VAL A 1 100 ? -10.582 -36.735 38.985 1.00 40.94 100 VAL A CA 1
ATOM 773 C C . VAL A 1 100 ? -9.877 -35.540 39.625 1.00 40.94 100 VAL A C 1
ATOM 775 O O . VAL A 1 100 ? -9.400 -35.603 40.755 1.00 40.94 100 VAL A O 1
ATOM 778 N N . VAL A 1 101 ? -9.841 -34.412 38.915 1.00 45.09 101 VAL A N 1
ATOM 779 C CA . VAL A 1 101 ? -9.647 -33.099 39.542 1.00 45.09 101 VAL A CA 1
ATOM 780 C C . VAL A 1 101 ? -10.962 -32.740 40.238 1.00 45.09 101 VAL A C 1
ATOM 782 O O . VAL A 1 101 ? -11.854 -32.115 39.663 1.00 45.09 101 VAL A O 1
ATOM 785 N N . ARG A 1 102 ? -11.106 -33.170 41.497 1.00 39.03 102 ARG A N 1
ATOM 786 C CA . ARG A 1 102 ? -12.141 -32.658 42.405 1.00 39.03 102 ARG A CA 1
ATOM 787 C C . ARG A 1 102 ? -11.784 -31.223 42.778 1.00 39.03 102 ARG A C 1
ATOM 789 O O . ARG A 1 102 ? -10.972 -30.951 43.656 1.00 39.03 102 ARG A O 1
ATOM 796 N N . ARG A 1 103 ? -12.420 -30.296 42.075 1.00 42.84 103 ARG A N 1
ATOM 797 C CA . ARG A 1 103 ? -12.418 -28.862 42.347 1.00 42.84 103 ARG A CA 1
ATOM 798 C C . ARG A 1 103 ? -13.403 -28.571 43.486 1.00 42.84 103 ARG A C 1
ATOM 800 O O . ARG A 1 103 ? -14.526 -28.155 43.230 1.00 42.84 103 ARG A O 1
ATOM 807 N N . SER A 1 104 ? -13.001 -28.782 44.737 1.00 34.66 104 SER A N 1
ATOM 808 C CA . SER A 1 104 ? -13.806 -28.371 45.897 1.00 34.66 104 SER A CA 1
ATOM 809 C C . SER A 1 104 ? -13.414 -26.963 46.338 1.00 34.66 104 SER A C 1
ATOM 811 O O . SER A 1 104 ? -12.532 -26.776 47.169 1.00 34.66 104 SER A O 1
ATOM 813 N N . ARG A 1 105 ? -14.082 -25.955 45.767 1.00 42.34 105 ARG A N 1
ATOM 814 C CA . ARG A 1 105 ? -14.189 -24.617 46.362 1.00 42.34 105 ARG A CA 1
ATOM 815 C C . ARG A 1 105 ? -15.530 -24.571 47.092 1.00 42.34 105 ARG A C 1
ATOM 817 O O . ARG A 1 105 ? -16.531 -24.172 46.510 1.00 42.34 105 ARG A O 1
ATOM 824 N N . PHE A 1 106 ? -15.547 -25.043 48.336 1.00 37.75 106 PHE A N 1
ATOM 825 C CA . PHE A 1 106 ? -16.692 -24.913 49.234 1.00 37.75 106 PHE A CA 1
ATOM 826 C C . PHE A 1 106 ? -16.454 -23.677 50.107 1.00 37.75 106 PHE A C 1
ATOM 828 O O . PHE A 1 106 ? -15.740 -23.729 51.102 1.00 37.75 106 PHE A O 1
ATOM 835 N N . GLN A 1 107 ? -16.983 -22.537 49.663 1.00 41.00 107 GLN A N 1
ATOM 836 C CA . GLN A 1 107 ? -17.298 -21.424 50.552 1.00 41.00 107 GLN A CA 1
ATOM 837 C C . GLN A 1 107 ? -18.706 -21.689 51.079 1.00 41.00 107 GLN A C 1
ATOM 839 O O . GLN A 1 107 ? -19.663 -21.672 50.307 1.00 41.00 107 GLN A O 1
ATOM 844 N N . SER A 1 108 ? -18.838 -21.922 52.380 1.00 38.50 108 SER A N 1
ATOM 845 C CA . SER A 1 108 ? -20.081 -21.624 53.072 1.00 38.50 108 SER A CA 1
ATOM 846 C C . SER A 1 108 ? -19.846 -21.417 54.559 1.00 38.50 108 SER A C 1
ATOM 848 O O . SER A 1 108 ? -19.120 -22.169 55.201 1.00 38.50 108 SER A O 1
ATOM 850 N N . THR A 1 109 ? -20.536 -20.386 55.037 1.00 42.12 109 THR A N 1
ATOM 851 C CA . THR A 1 109 ? -21.055 -20.179 56.389 1.00 42.12 109 THR A CA 1
ATOM 852 C C . THR A 1 109 ? -20.079 -19.831 57.507 1.00 42.12 109 THR A C 1
ATOM 854 O O . THR A 1 109 ? -19.350 -20.655 58.048 1.00 42.12 109 THR A O 1
ATOM 857 N N . ALA A 1 110 ? -20.190 -18.558 57.890 1.00 46.44 110 ALA A N 1
ATOM 858 C CA . ALA A 1 110 ? -19.904 -18.031 59.207 1.00 46.44 110 ALA A CA 1
ATOM 859 C C . ALA A 1 110 ? -20.462 -18.926 60.322 1.00 46.44 110 ALA A C 1
ATOM 861 O O . ALA A 1 110 ? -21.630 -19.307 60.282 1.00 46.44 110 ALA A O 1
ATOM 862 N N . VAL A 1 111 ? -19.655 -19.141 61.359 1.00 46.69 111 VAL A N 1
ATOM 863 C CA . VAL A 1 111 ? -20.140 -19.280 62.732 1.00 46.69 111 VAL A CA 1
ATOM 864 C C . VAL A 1 111 ? -19.173 -18.493 63.610 1.00 46.69 111 VAL A C 1
ATOM 866 O O . VAL A 1 111 ? -17.992 -18.819 63.711 1.00 46.69 111 VAL A O 1
ATOM 869 N N . ALA A 1 112 ? -19.679 -17.417 64.203 1.00 50.31 112 ALA A N 1
ATOM 870 C CA . ALA A 1 112 ? -19.051 -16.781 65.345 1.00 50.31 112 ALA A CA 1
ATOM 871 C C . ALA A 1 112 ? -19.235 -17.710 66.551 1.00 50.31 112 ALA A C 1
ATOM 873 O O . ALA A 1 112 ? -20.368 -18.019 66.916 1.00 50.31 112 ALA A O 1
ATOM 874 N N . VAL A 1 113 ? -18.139 -18.154 67.164 1.00 46.28 113 VAL A N 1
ATOM 875 C CA . VAL A 1 113 ? -18.163 -18.761 68.499 1.00 46.28 113 VAL A CA 1
ATOM 876 C C . VAL A 1 113 ? -17.112 -18.060 69.346 1.00 46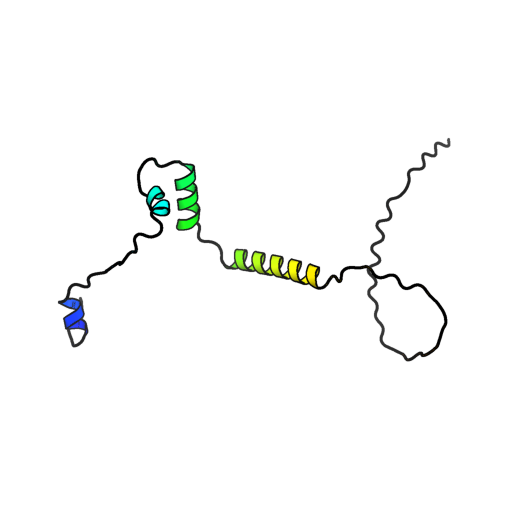.28 113 VAL A C 1
ATOM 878 O O . VAL A 1 113 ? -15.921 -18.343 69.278 1.00 46.28 113 VAL A O 1
ATOM 881 N N . THR A 1 114 ? -17.586 -17.105 70.134 1.00 47.03 114 THR A N 1
ATOM 882 C CA . THR A 1 114 ? -16.963 -16.636 71.369 1.00 47.03 114 THR A CA 1
ATOM 883 C C . THR A 1 114 ? -17.088 -17.720 72.433 1.00 47.03 114 THR A C 1
ATOM 885 O O . THR A 1 114 ? -18.211 -17.986 72.856 1.00 47.03 114 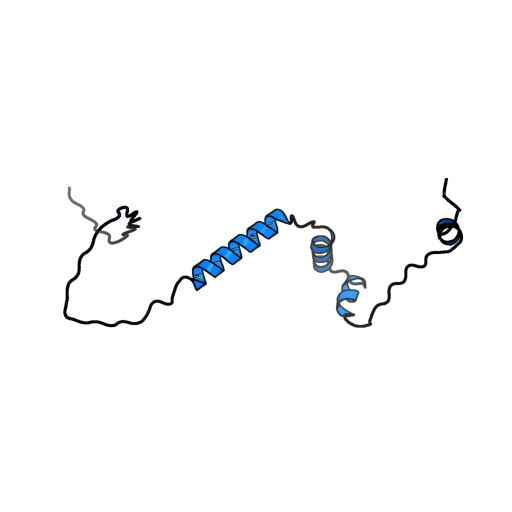THR A O 1
ATOM 888 N N . VAL A 1 115 ? -15.978 -18.292 72.915 1.00 46.62 115 VAL A N 1
ATOM 889 C CA . VAL A 1 115 ? -15.914 -18.943 74.237 1.00 46.62 115 VAL A CA 1
ATOM 890 C C . VAL A 1 115 ? -14.508 -18.779 74.836 1.00 46.62 115 VAL A C 1
ATOM 892 O O . VAL A 1 115 ? -13.557 -19.338 74.306 1.00 46.62 115 VAL A O 1
ATOM 895 N N . ARG A 1 116 ? -14.489 -18.044 75.959 1.00 42.22 116 ARG A N 1
ATOM 896 C CA . ARG A 1 116 ? -13.507 -17.924 77.061 1.00 42.22 116 ARG A CA 1
ATOM 897 C C . ARG A 1 116 ? -12.052 -17.589 76.759 1.00 42.22 116 ARG A C 1
ATOM 899 O O . ARG A 1 116 ? -11.290 -18.489 76.359 1.00 42.22 116 ARG A O 1
#

Organism: Chloebia gouldiae (NCBI:txid44316)

Secondary structure (DSSP, 8-state):
----STHHHHHHHS---------STTHHHHTTTSSP--HHHHHHHHHHHH----HHHHHHHHHHHHHHHHHHHTS-----------------------------------------

Foldseek 3Di:
DADCDDPRVCVVPDDDDDDDDDDPPPVVVVVCVDDDHDPVSVVVVCCVPVVPDPPVVVVVVVVVVVVVVVVVVVPPPDDDDDDDDDDDDDDDDDDDDDDPPPPDPDDDDDDDDDDD